Protein AF-A0A7X0MXM7-F1 (afdb_monomer_lite)

pLDDT: mean 95.48, std 6.61, range [49.56, 98.75]

Foldseek 3Di:
DDEQEACNQAQHADQADDDDLCYAEQYHLSNHQYAHCAYDDHLNHQYYEACPNANYAHQEYEDRQNYQEQHHLVHENYNHPYYHDHPNHPYYHHNSHYDDD

InterPro domains:
  IPR026906 BspA-type LRR region [PF13306] (4-96)
  IPR032675 Leucine-rich repeat domain superfamily [G3DSA:3.80.10.10] (2-101)

Structure (mmCIF, N/CA/C/O backbone):
data_AF-A0A7X0MXM7-F1
#
_entry.id   AF-A0A7X0MXM7-F1
#
loop_
_atom_site.group_PDB
_atom_site.id
_atom_site.type_symbol
_atom_site.label_atom_id
_atom_site.label_alt_id
_atom_site.label_comp_id
_atom_site.label_asym_id
_atom_site.label_entity_id
_atom_site.label_seq_id
_atom_site.pdbx_PDB_ins_code
_atom_site.Cartn_x
_atom_site.Cartn_y
_atom_site.Cartn_z
_atom_site.occupancy
_atom_site.B_iso_or_equiv
_atom_site.auth_seq_id
_atom_site.auth_comp_id
_atom_site.auth_asym_id
_atom_site.auth_atom_id
_atom_site.pdbx_PDB_model_num
ATOM 1 N N . MET A 1 1 ? -18.381 -8.009 0.334 1.00 77.94 1 MET A N 1
ATOM 2 C CA . MET A 1 1 ? -17.039 -7.559 0.748 1.00 77.94 1 MET A CA 1
ATOM 3 C C . MET A 1 1 ? -16.070 -7.954 -0.354 1.00 77.94 1 MET A C 1
ATOM 5 O O . MET A 1 1 ? -16.034 -9.136 -0.677 1.00 77.94 1 MET A O 1
ATOM 9 N N . LEU A 1 2 ? -15.399 -6.995 -0.998 1.00 96.38 2 LEU A N 1
ATOM 10 C CA . LEU A 1 2 ? -14.457 -7.289 -2.083 1.00 96.38 2 LEU A CA 1
ATOM 11 C C . LEU A 1 2 ? -13.036 -7.413 -1.526 1.00 96.38 2 LEU A C 1
ATOM 13 O O . LEU A 1 2 ? -12.630 -6.619 -0.680 1.00 96.38 2 LEU A O 1
ATOM 17 N N . VAL A 1 3 ? -12.289 -8.384 -2.042 1.00 98.12 3 VAL A N 1
ATOM 18 C CA . VAL A 1 3 ? -10.904 -8.665 -1.662 1.00 98.12 3 VAL A CA 1
ATOM 19 C C . VAL A 1 3 ? -10.041 -8.649 -2.916 1.00 98.12 3 VAL A C 1
ATOM 21 O O . VAL A 1 3 ? -10.396 -9.278 -3.913 1.00 98.12 3 VAL A O 1
ATOM 24 N N . ILE A 1 4 ? -8.901 -7.964 -2.852 1.00 98.56 4 ILE A N 1
ATOM 25 C CA . ILE A 1 4 ? -7.808 -8.170 -3.804 1.00 98.56 4 ILE A CA 1
ATOM 26 C C . ILE A 1 4 ? -6.897 -9.230 -3.197 1.00 98.56 4 ILE A C 1
ATOM 28 O O . ILE A 1 4 ? -6.351 -9.035 -2.110 1.00 98.56 4 ILE A O 1
ATOM 32 N N . ALA A 1 5 ? -6.808 -10.375 -3.871 1.00 98.50 5 ALA A N 1
ATOM 33 C CA . ALA A 1 5 ? -6.086 -11.542 -3.385 1.00 98.50 5 ALA A CA 1
ATOM 34 C C . ALA A 1 5 ? -4.563 -11.322 -3.351 1.00 98.50 5 ALA A C 1
ATOM 36 O O . ALA A 1 5 ? -4.038 -10.329 -3.860 1.00 98.50 5 ALA A O 1
ATOM 37 N N . GLU A 1 6 ? -3.865 -12.267 -2.723 1.00 98.62 6 GLU A N 1
ATOM 38 C CA . GLU A 1 6 ? -2.404 -12.334 -2.730 1.00 98.62 6 GLU A CA 1
ATOM 39 C C . GLU A 1 6 ? -1.856 -12.279 -4.161 1.00 98.62 6 GLU A C 1
ATOM 41 O O . GLU A 1 6 ? -2.373 -12.945 -5.056 1.00 98.62 6 GLU A O 1
ATOM 46 N N . GLU A 1 7 ? -0.844 -11.431 -4.358 1.00 98.50 7 GLU A N 1
ATOM 47 C CA . GLU A 1 7 ? -0.114 -11.244 -5.620 1.00 98.50 7 GLU A CA 1
ATOM 48 C C . GLU A 1 7 ? -0.981 -10.912 -6.857 1.00 98.50 7 GLU A C 1
ATOM 50 O O . GLU A 1 7 ? -0.483 -10.947 -7.979 1.00 98.50 7 GLU A O 1
ATOM 55 N N . ALA A 1 8 ? -2.248 -10.513 -6.676 1.00 98.56 8 ALA A N 1
ATOM 56 C CA . ALA A 1 8 ? -3.220 -10.351 -7.766 1.00 98.56 8 ALA A CA 1
ATOM 57 C C . ALA A 1 8 ? -2.774 -9.411 -8.902 1.00 98.56 8 ALA A C 1
ATOM 59 O O . ALA A 1 8 ? -3.155 -9.620 -10.052 1.00 98.56 8 ALA A O 1
ATOM 60 N N . PHE A 1 9 ? -1.973 -8.390 -8.588 1.00 98.62 9 PHE A N 1
ATOM 61 C CA . PHE A 1 9 ? -1.396 -7.453 -9.554 1.00 98.62 9 PHE A CA 1
ATOM 62 C C . PHE A 1 9 ? 0.135 -7.393 -9.468 1.00 98.62 9 PHE A C 1
ATOM 64 O O . PHE A 1 9 ? 0.733 -6.402 -9.887 1.00 98.62 9 PHE A O 1
ATOM 71 N N . ARG A 1 10 ? 0.798 -8.423 -8.930 1.00 98.69 10 ARG A N 1
ATOM 72 C CA . ARG A 1 10 ? 2.266 -8.466 -8.820 1.00 98.69 10 ARG A CA 1
ATOM 73 C C . ARG A 1 10 ? 2.939 -8.442 -10.198 1.00 98.69 10 ARG A C 1
ATOM 75 O O . ARG A 1 10 ? 2.419 -9.039 -11.134 1.00 98.69 10 ARG A O 1
ATOM 82 N N . ASP A 1 11 ? 4.093 -7.780 -10.303 1.00 98.56 11 ASP A N 1
ATOM 83 C CA . ASP A 1 11 ? 4.956 -7.741 -11.499 1.00 98.56 11 ASP A CA 1
ATOM 84 C C . ASP A 1 11 ? 4.209 -7.312 -12.772 1.00 98.56 11 ASP A C 1
ATOM 86 O O . ASP A 1 11 ? 4.314 -7.921 -13.839 1.00 98.56 11 ASP A O 1
ATOM 90 N N . ASN A 1 12 ? 3.426 -6.246 -12.647 1.00 98.12 12 ASN A N 1
ATOM 91 C CA . ASN A 1 12 ? 2.727 -5.627 -13.763 1.00 98.12 12 ASN A CA 1
ATOM 92 C C . ASN A 1 12 ? 3.354 -4.2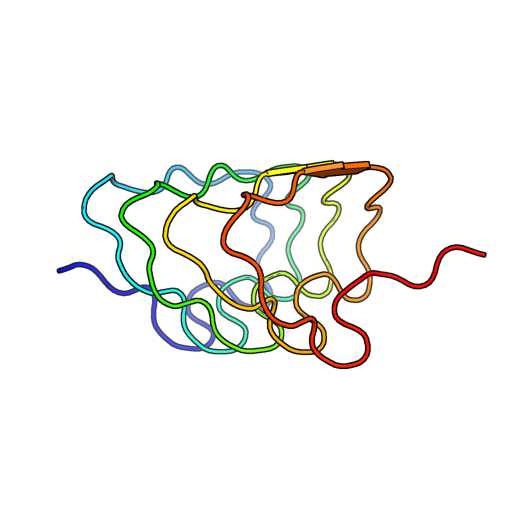61 -14.086 1.00 98.12 12 ASN A C 1
ATOM 94 O O . ASN A 1 12 ? 4.375 -3.855 -13.541 1.00 98.12 12 ASN A O 1
ATOM 98 N N . SER A 1 13 ? 2.761 -3.536 -15.029 1.00 98.06 13 SER A N 1
ATOM 99 C CA . SER A 1 13 ? 3.172 -2.168 -15.375 1.00 98.06 13 SER A CA 1
ATOM 100 C C . SER A 1 13 ? 2.071 -1.159 -15.060 1.00 98.06 13 SER A C 1
ATOM 102 O O . SER A 1 13 ? 1.903 -0.178 -15.787 1.00 98.06 13 SER A O 1
ATOM 104 N N . LEU A 1 14 ? 1.287 -1.404 -14.001 1.00 98.56 14 LEU A N 1
ATOM 105 C CA . LEU A 1 14 ? 0.210 -0.498 -13.613 1.00 98.56 14 LEU A CA 1
ATOM 106 C C . LEU A 1 14 ? 0.800 0.854 -13.213 1.00 98.56 14 LEU A C 1
ATOM 108 O O . LEU A 1 14 ? 1.598 0.944 -12.283 1.00 98.56 14 LEU A O 1
ATOM 112 N N . SER A 1 15 ? 0.387 1.904 -13.915 1.00 98.06 15 SER A N 1
ATOM 113 C CA . SER A 1 15 ? 0.669 3.298 -13.557 1.00 98.06 15 SER A CA 1
ATOM 114 C C . SER A 1 15 ? -0.465 3.930 -12.747 1.00 98.06 15 SER A C 1
ATOM 116 O O . SER A 1 15 ? -0.249 4.917 -12.050 1.00 98.06 15 SER A O 1
ATOM 118 N N . SER A 1 16 ? -1.668 3.356 -12.825 1.00 97.75 16 SER A N 1
ATOM 119 C CA . SER A 1 16 ? -2.851 3.761 -12.068 1.00 97.75 16 SER A CA 1
ATOM 120 C C . SER A 1 16 ? -3.819 2.586 -11.913 1.00 97.75 16 SER A C 1
ATOM 122 O O . SER A 1 16 ? -3.808 1.646 -12.710 1.00 97.75 16 SER A O 1
ATOM 124 N N . ILE A 1 17 ? -4.662 2.648 -10.885 1.00 97.62 17 ILE A N 1
ATOM 125 C CA . ILE A 1 17 ? -5.786 1.736 -10.677 1.00 97.62 17 ILE A CA 1
ATOM 126 C C . ILE A 1 17 ? -6.889 2.480 -9.920 1.00 97.62 17 ILE A C 1
ATOM 128 O O . ILE A 1 17 ? -6.605 3.256 -9.012 1.00 97.62 17 ILE A O 1
ATOM 132 N N . SER A 1 18 ? -8.146 2.243 -10.291 1.00 97.50 18 SER A N 1
ATOM 133 C CA . SER A 1 18 ? -9.303 2.711 -9.525 1.00 97.50 18 SER A CA 1
ATOM 134 C C . SER A 1 18 ? -9.848 1.556 -8.690 1.00 97.50 18 SER A C 1
ATOM 136 O O . SER A 1 18 ? -10.128 0.480 -9.222 1.00 97.50 18 SER A O 1
ATOM 138 N N . LEU A 1 19 ? -9.967 1.769 -7.379 1.00 97.75 19 LEU A N 1
ATOM 139 C CA . LEU A 1 19 ? -10.452 0.769 -6.433 1.00 97.75 19 LEU A CA 1
ATOM 140 C C . LEU A 1 19 ? -11.910 1.063 -6.054 1.00 97.75 19 LEU A C 1
ATOM 142 O O . LEU A 1 19 ? -12.254 2.215 -5.796 1.00 97.75 19 LEU A O 1
ATOM 146 N N . PRO A 1 20 ? -12.790 0.050 -5.991 1.00 96.81 20 PRO A N 1
ATOM 147 C CA . PRO A 1 20 ? -14.181 0.270 -5.621 1.00 96.81 20 PRO A CA 1
ATOM 148 C C . PRO A 1 20 ? -14.330 0.489 -4.109 1.00 96.81 20 PRO A C 1
ATOM 150 O O . PRO A 1 20 ? -13.673 -0.171 -3.306 1.00 96.81 20 PRO A O 1
ATOM 153 N N . ASN A 1 21 ? -15.307 1.310 -3.712 1.00 95.75 21 ASN A N 1
ATOM 154 C CA . ASN A 1 21 ? -15.625 1.614 -2.305 1.00 95.75 21 ASN A CA 1
ATOM 155 C C . ASN A 1 21 ? -16.089 0.400 -1.472 1.00 95.75 21 ASN A C 1
ATOM 157 O O . ASN A 1 21 ? -16.306 0.516 -0.273 1.00 95.75 21 ASN A O 1
ATOM 161 N N . SER A 1 22 ? -16.300 -0.764 -2.095 1.00 96.62 22 SER A N 1
ATOM 162 C CA . SER A 1 22 ? -16.622 -2.021 -1.406 1.00 96.62 22 SER A CA 1
ATOM 163 C C . SER A 1 22 ? -15.388 -2.869 -1.068 1.00 96.62 22 SER A C 1
ATOM 165 O O . SER A 1 22 ? -15.541 -3.988 -0.561 1.00 96.62 22 SER A O 1
ATOM 167 N N . LEU A 1 23 ? -14.186 -2.400 -1.426 1.00 98.00 23 LEU A N 1
ATOM 168 C CA . LEU A 1 23 ? -12.919 -3.070 -1.152 1.00 98.00 23 LEU A CA 1
ATOM 169 C C . LEU A 1 23 ? -12.607 -3.015 0.342 1.00 98.00 23 LEU A C 1
ATOM 171 O O . LEU A 1 23 ? -12.553 -1.939 0.928 1.00 98.00 23 LEU A O 1
ATOM 175 N N . SER A 1 24 ? -12.376 -4.173 0.950 1.00 97.50 24 SER A N 1
ATOM 176 C CA . SER A 1 24 ? -12.053 -4.274 2.378 1.00 97.50 24 SER A CA 1
ATOM 177 C C . SER A 1 24 ? -10.618 -4.702 2.654 1.00 97.50 24 SER A C 1
ATOM 179 O O . SER A 1 24 ? -10.103 -4.469 3.747 1.00 97.50 24 SER A O 1
ATOM 181 N N . THR A 1 25 ? -9.997 -5.402 1.702 1.00 98.00 25 THR A N 1
ATOM 182 C CA . THR A 1 25 ? -8.785 -6.178 1.966 1.00 98.00 25 THR A CA 1
ATOM 183 C C . THR A 1 25 ? -7.830 -6.154 0.784 1.00 98.00 25 THR A C 1
ATOM 185 O O . THR A 1 25 ? -8.227 -6.445 -0.348 1.00 98.00 25 THR A O 1
ATOM 188 N N . LEU A 1 26 ? -6.563 -5.869 1.086 1.00 98.50 26 LEU A N 1
ATOM 189 C CA . LEU A 1 26 ? -5.426 -5.994 0.179 1.00 98.50 26 LEU A CA 1
ATOM 190 C C . LEU A 1 26 ? -4.522 -7.141 0.641 1.00 98.50 26 LEU A C 1
ATOM 192 O O . LEU A 1 26 ? -3.936 -7.074 1.725 1.00 98.50 26 LEU A O 1
ATOM 196 N N . GLY A 1 27 ? -4.444 -8.195 -0.171 1.00 98.62 27 GLY A N 1
ATOM 197 C CA . GLY A 1 27 ? -3.673 -9.406 0.101 1.00 98.62 27 GLY A CA 1
ATOM 198 C C . GLY A 1 27 ? -2.159 -9.209 0.031 1.00 98.62 27 GLY A C 1
ATOM 199 O O . GLY A 1 27 ? -1.663 -8.188 -0.442 1.00 98.62 27 GLY A O 1
ATOM 200 N N . LEU A 1 28 ? -1.416 -10.205 0.525 1.00 98.75 28 LEU A N 1
ATOM 201 C CA . LEU A 1 28 ? 0.049 -10.196 0.559 1.00 98.75 28 LEU A CA 1
ATOM 202 C C . LEU A 1 28 ? 0.602 -9.838 -0.825 1.00 98.75 28 LEU A C 1
ATOM 204 O O . LEU A 1 28 ? 0.202 -10.428 -1.826 1.00 98.75 28 LEU A O 1
ATOM 208 N N . ARG A 1 29 ? 1.493 -8.840 -0.882 1.00 98.69 29 ARG A N 1
ATOM 209 C CA . ARG A 1 29 ? 2.177 -8.425 -2.120 1.00 98.69 29 ARG A CA 1
ATOM 210 C C . ARG A 1 29 ? 1.262 -8.063 -3.305 1.00 98.69 29 ARG A C 1
ATOM 212 O O . ARG A 1 29 ? 1.712 -8.104 -4.449 1.00 98.69 29 ARG A O 1
ATOM 219 N N . ALA A 1 30 ? 0.003 -7.696 -3.055 1.00 98.75 30 ALA A N 1
ATOM 220 C CA . ALA A 1 30 ? -1.001 -7.519 -4.107 1.00 98.75 30 ALA A CA 1
ATOM 221 C C . ALA A 1 30 ? -0.579 -6.574 -5.249 1.00 98.75 30 ALA A C 1
ATOM 223 O O . ALA A 1 30 ? -0.951 -6.837 -6.386 1.00 98.75 30 ALA A O 1
ATOM 224 N N . PHE A 1 31 ? 0.207 -5.526 -4.975 1.00 98.75 31 PHE A N 1
ATOM 225 C CA . PHE A 1 31 ? 0.665 -4.538 -5.962 1.00 98.75 31 PHE A CA 1
ATOM 226 C C . PHE A 1 31 ? 2.193 -4.443 -6.067 1.00 98.75 31 PHE A C 1
ATOM 228 O O . PHE A 1 31 ? 2.728 -3.400 -6.448 1.00 98.75 31 PHE A O 1
ATOM 235 N N . VAL A 1 32 ? 2.921 -5.506 -5.724 1.00 98.69 32 VAL A N 1
ATOM 236 C CA . VAL A 1 32 ? 4.392 -5.491 -5.774 1.00 98.69 32 VAL A CA 1
ATOM 237 C C . VAL A 1 32 ? 4.908 -5.304 -7.195 1.00 98.69 32 VAL A C 1
ATOM 239 O O . VAL A 1 32 ? 4.340 -5.874 -8.124 1.00 98.69 32 VAL A O 1
ATOM 242 N N . SER A 1 33 ? 6.004 -4.553 -7.341 1.00 98.56 33 SER A N 1
ATOM 243 C CA . SER A 1 33 ? 6.714 -4.357 -8.613 1.00 98.56 33 SER A CA 1
ATOM 244 C C . SER A 1 33 ? 5.794 -3.817 -9.711 1.00 98.56 33 SER A C 1
ATOM 246 O O . SER A 1 33 ? 5.513 -4.495 -10.696 1.00 98.56 33 SER A O 1
ATOM 248 N N . ASN A 1 34 ? 5.294 -2.601 -9.511 1.00 98.75 34 ASN A N 1
ATOM 249 C CA . ASN A 1 34 ? 4.487 -1.865 -10.485 1.00 98.75 34 ASN A CA 1
ATOM 250 C C . ASN A 1 34 ? 5.058 -0.450 -10.665 1.00 98.75 34 ASN A C 1
ATOM 252 O O . ASN A 1 34 ? 6.107 -0.108 -10.122 1.00 98.75 34 ASN A O 1
ATOM 256 N N . ASN A 1 35 ? 4.356 0.396 -11.420 1.00 98.50 35 ASN A N 1
ATOM 257 C CA . ASN A 1 35 ? 4.780 1.761 -11.719 1.00 98.50 35 ASN A CA 1
ATOM 258 C C . ASN A 1 35 ? 3.881 2.807 -11.035 1.00 98.50 35 ASN A C 1
ATOM 260 O O . ASN A 1 35 ? 3.825 3.949 -11.498 1.00 98.50 35 ASN A O 1
ATOM 264 N N . LEU A 1 36 ? 3.164 2.442 -9.962 1.00 98.56 36 LEU A N 1
ATOM 265 C CA . LEU A 1 36 ? 2.202 3.330 -9.304 1.00 98.56 36 LEU A CA 1
ATOM 266 C C . LEU A 1 36 ? 2.929 4.528 -8.683 1.00 98.56 36 LEU A C 1
ATOM 268 O O . LEU A 1 36 ? 3.802 4.351 -7.836 1.00 98.56 36 LEU A O 1
ATOM 272 N N . GLY A 1 37 ? 2.564 5.742 -9.100 1.00 97.50 37 GLY A N 1
ATOM 273 C CA . GLY A 1 37 ? 3.048 6.993 -8.495 1.00 97.50 37 GLY A CA 1
ATOM 274 C C . GLY A 1 37 ? 2.176 7.485 -7.335 1.00 97.50 37 GLY A C 1
ATOM 275 O O . GLY A 1 37 ? 2.642 8.190 -6.441 1.00 97.50 37 GLY A O 1
ATOM 276 N N . SER A 1 38 ? 0.911 7.080 -7.340 1.00 96.75 38 SER A N 1
ATOM 277 C CA . SER A 1 38 ? -0.072 7.296 -6.286 1.00 96.75 38 SER A CA 1
ATOM 278 C C . SER A 1 38 ? -1.122 6.188 -6.353 1.00 96.75 38 SER A C 1
ATOM 280 O O . SER A 1 38 ? -1.268 5.510 -7.375 1.00 96.75 38 SER A O 1
ATOM 282 N N . ILE A 1 39 ? -1.843 5.988 -5.254 1.00 97.06 39 ILE A N 1
ATOM 283 C CA . ILE A 1 39 ? -3.014 5.117 -5.213 1.00 97.06 39 ILE A CA 1
ATOM 284 C C . ILE A 1 39 ? -3.944 5.584 -4.093 1.00 97.06 39 ILE A C 1
ATOM 286 O O . ILE A 1 39 ? -3.506 5.774 -2.958 1.00 97.06 39 ILE A O 1
ATOM 290 N N . ASP A 1 40 ? -5.223 5.743 -4.417 1.00 96.44 40 ASP A N 1
ATOM 291 C CA . ASP A 1 40 ? -6.251 6.101 -3.445 1.00 96.44 40 ASP A CA 1
ATOM 292 C C . ASP A 1 40 ? -6.866 4.819 -2.879 1.00 96.44 40 ASP A C 1
ATOM 294 O O . ASP A 1 40 ? -7.484 4.032 -3.602 1.00 96.44 40 ASP A O 1
ATOM 298 N N . ILE A 1 41 ? -6.672 4.587 -1.580 1.00 96.81 41 ILE A N 1
ATOM 299 C CA . ILE A 1 41 ? -7.241 3.432 -0.882 1.00 96.81 41 ILE A CA 1
ATOM 300 C C . ILE A 1 41 ? -8.529 3.867 -0.175 1.00 96.81 41 ILE A C 1
ATOM 302 O O . ILE A 1 41 ? -8.472 4.781 0.647 1.00 96.81 41 ILE A O 1
ATOM 306 N N . PRO A 1 42 ? -9.685 3.236 -0.456 1.00 95.62 42 PRO A N 1
ATOM 307 C CA . PRO A 1 42 ? -10.942 3.640 0.160 1.00 95.62 42 PRO A CA 1
ATOM 308 C C . PRO A 1 42 ? -10.945 3.349 1.667 1.00 95.62 42 PRO A C 1
ATOM 310 O O . PRO A 1 42 ? -10.388 2.346 2.117 1.00 95.62 42 PRO A O 1
ATOM 313 N N . ASP A 1 43 ? -11.644 4.185 2.441 1.00 95.06 43 ASP A N 1
ATOM 314 C CA . ASP A 1 43 ? -11.771 4.054 3.906 1.00 95.06 43 ASP A CA 1
ATOM 315 C C . ASP A 1 43 ? -12.415 2.731 4.359 1.00 95.06 43 ASP A C 1
ATOM 317 O O . ASP A 1 43 ? -12.276 2.324 5.511 1.00 95.06 43 ASP A O 1
ATOM 321 N N . SER A 1 44 ? -13.094 2.026 3.448 1.00 96.12 44 SER A N 1
ATOM 322 C CA . SER A 1 44 ? -13.622 0.678 3.672 1.00 96.12 44 SER A CA 1
ATOM 323 C C . SER A 1 44 ? -12.531 -0.383 3.862 1.00 96.12 44 SER A C 1
ATOM 325 O O . SER A 1 44 ? -12.837 -1.483 4.331 1.00 96.12 44 SER A O 1
ATOM 327 N N . VAL A 1 45 ? -11.276 -0.091 3.494 1.00 96.88 45 VAL A N 1
ATOM 328 C CA . VAL A 1 45 ? -10.146 -1.007 3.671 1.00 96.88 45 VAL A CA 1
ATOM 329 C C . VAL A 1 45 ? -9.716 -1.027 5.130 1.00 96.88 45 VAL A C 1
ATOM 331 O O . VAL A 1 45 ? -9.100 -0.096 5.641 1.00 96.88 45 VAL A O 1
ATOM 334 N N . THR A 1 46 ? -9.991 -2.150 5.782 1.00 95.12 46 THR A N 1
ATOM 335 C CA . THR A 1 46 ? -9.620 -2.405 7.178 1.00 95.12 46 THR A CA 1
ATOM 336 C C . THR A 1 46 ? -8.430 -3.351 7.300 1.00 95.12 46 THR A C 1
ATOM 338 O O . THR A 1 46 ? -7.862 -3.496 8.379 1.00 95.12 46 THR A O 1
ATOM 341 N N . THR A 1 47 ? -8.038 -4.020 6.208 1.00 96.44 47 THR A N 1
ATOM 342 C CA . THR A 1 47 ? -6.922 -4.974 6.196 1.00 96.44 47 THR A CA 1
ATOM 343 C C . THR A 1 47 ? -5.989 -4.721 5.017 1.00 96.44 47 THR A C 1
ATOM 345 O O . THR A 1 47 ? -6.388 -4.823 3.857 1.00 96.44 47 THR A O 1
ATOM 348 N N . ILE A 1 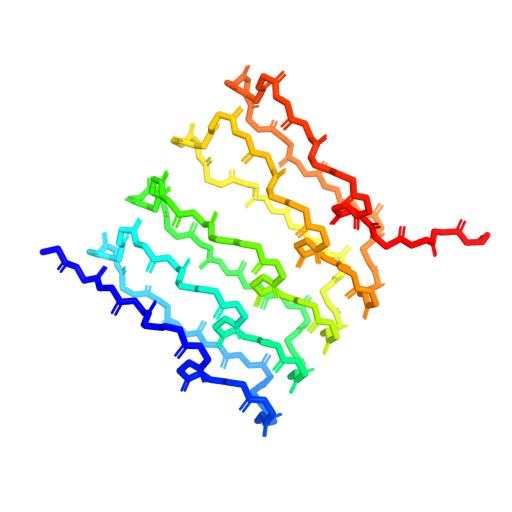48 ? -4.717 -4.467 5.319 1.00 97.75 48 ILE A N 1
ATOM 349 C CA . ILE A 1 48 ? -3.622 -4.408 4.348 1.00 97.75 48 ILE A CA 1
ATOM 350 C C . ILE A 1 48 ? -2.547 -5.389 4.811 1.00 97.75 48 ILE A C 1
ATOM 352 O O . ILE A 1 48 ? -2.132 -5.354 5.969 1.00 97.75 48 ILE A O 1
ATOM 356 N N . ALA A 1 49 ? -2.121 -6.286 3.928 1.00 98.38 49 ALA A N 1
ATOM 357 C CA . ALA A 1 49 ? -1.088 -7.268 4.228 1.00 98.38 49 ALA A CA 1
ATOM 358 C C . ALA A 1 49 ? 0.340 -6.702 4.081 1.00 98.38 49 ALA A C 1
ATOM 360 O O . ALA A 1 49 ? 0.573 -5.547 3.726 1.00 98.38 49 ALA A O 1
ATOM 361 N N . VAL A 1 50 ? 1.328 -7.548 4.367 1.00 98.50 50 VAL A N 1
ATOM 362 C CA . VAL A 1 50 ? 2.756 -7.235 4.232 1.00 98.50 50 VAL A CA 1
ATOM 363 C C . VAL A 1 50 ? 3.119 -6.943 2.767 1.00 98.50 50 VAL A C 1
ATOM 365 O O . VAL A 1 50 ? 2.540 -7.519 1.845 1.00 98.50 50 VAL A O 1
ATOM 368 N N . GLN A 1 51 ? 4.086 -6.045 2.546 1.00 98.19 51 GLN A N 1
ATOM 369 C CA . GLN A 1 51 ? 4.673 -5.758 1.225 1.00 98.19 51 GLN A CA 1
ATOM 370 C C . GLN A 1 51 ? 3.698 -5.313 0.117 1.00 98.19 51 GLN A C 1
ATOM 372 O O . GLN A 1 51 ? 4.052 -5.376 -1.053 1.00 98.19 51 GLN A O 1
ATOM 377 N N . VAL A 1 52 ? 2.479 -4.860 0.430 1.00 98.50 52 VAL A N 1
ATOM 378 C CA . VAL A 1 52 ? 1.438 -4.622 -0.592 1.00 98.50 52 VAL A CA 1
ATOM 379 C C . VAL A 1 52 ? 1.886 -3.695 -1.726 1.00 98.50 52 VAL A C 1
ATOM 381 O O . VAL A 1 52 ? 1.586 -4.007 -2.873 1.00 98.50 52 VAL A O 1
ATOM 384 N N . PHE A 1 53 ? 2.633 -2.625 -1.437 1.00 98.50 53 PHE A N 1
ATOM 385 C CA . PHE A 1 53 ? 3.085 -1.645 -2.433 1.00 98.50 53 PHE A CA 1
ATOM 386 C C . PHE A 1 53 ? 4.600 -1.663 -2.675 1.00 98.50 53 PHE A C 1
ATOM 388 O O . PHE A 1 53 ? 5.137 -0.709 -3.241 1.00 98.50 53 PHE A O 1
ATOM 395 N N . THR A 1 54 ? 5.326 -2.709 -2.264 1.00 98.19 54 THR A N 1
ATOM 396 C CA . THR A 1 54 ? 6.790 -2.754 -2.426 1.00 98.19 54 THR A CA 1
ATOM 397 C C . THR A 1 54 ? 7.201 -2.635 -3.900 1.00 98.19 54 THR A C 1
ATOM 399 O O . THR A 1 54 ? 6.636 -3.314 -4.752 1.00 98.19 54 THR A O 1
ATOM 402 N N . GLY A 1 55 ? 8.213 -1.819 -4.204 1.00 97.69 55 GLY A N 1
ATOM 403 C CA . GLY A 1 55 ? 8.746 -1.670 -5.563 1.00 97.69 55 GLY A CA 1
ATOM 404 C C . GLY A 1 55 ? 7.815 -0.901 -6.499 1.00 97.69 55 GLY A C 1
ATOM 405 O O . GLY A 1 55 ? 7.562 -1.355 -7.608 1.00 97.69 55 GLY A O 1
ATOM 406 N N . ASN A 1 56 ? 7.278 0.224 -6.032 1.00 98.44 56 ASN A N 1
ATOM 407 C CA . ASN A 1 56 ? 6.510 1.175 -6.838 1.00 98.44 56 ASN A CA 1
ATOM 408 C C . ASN A 1 56 ? 7.203 2.548 -6.843 1.00 98.44 56 ASN A C 1
ATOM 410 O O . ASN A 1 56 ? 8.298 2.706 -6.309 1.00 98.44 56 ASN A O 1
ATOM 414 N N . ASN A 1 57 ? 6.557 3.559 -7.424 1.00 97.88 57 ASN A N 1
ATOM 415 C CA . ASN A 1 57 ? 7.046 4.938 -7.477 1.00 97.88 57 ASN A CA 1
ATOM 416 C C . ASN A 1 57 ? 6.236 5.873 -6.560 1.00 97.88 57 ASN A C 1
ATOM 418 O O . ASN A 1 57 ? 6.182 7.078 -6.810 1.00 97.88 57 ASN A O 1
ATOM 422 N N . ILE A 1 58 ? 5.580 5.336 -5.521 1.00 97.88 58 ILE A N 1
ATOM 423 C CA . ILE A 1 58 ? 4.672 6.110 -4.669 1.00 97.88 58 ILE A CA 1
ATOM 424 C C . ILE A 1 58 ? 5.473 7.171 -3.920 1.00 97.88 58 ILE A C 1
ATOM 426 O O . ILE A 1 58 ? 6.389 6.842 -3.164 1.00 97.88 58 ILE A O 1
ATOM 430 N N . SER A 1 59 ? 5.122 8.438 -4.135 1.00 96.56 59 SER A N 1
ATOM 431 C CA . SER A 1 59 ? 5.813 9.590 -3.541 1.00 96.56 59 SER A CA 1
ATOM 432 C C . SER A 1 59 ? 5.083 10.184 -2.340 1.00 96.56 59 SER A C 1
ATOM 434 O O . SER A 1 59 ? 5.711 10.742 -1.444 1.00 96.56 59 SER A O 1
ATOM 436 N N . SER A 1 60 ? 3.765 10.020 -2.284 1.00 95.88 60 SER A N 1
ATOM 437 C CA . SER A 1 60 ? 2.934 10.417 -1.153 1.00 95.88 60 SER A CA 1
ATOM 438 C C . SER A 1 60 ? 1.825 9.401 -0.941 1.00 95.88 60 SER A C 1
ATOM 440 O O . SER A 1 60 ? 1.381 8.750 -1.890 1.00 95.88 60 SER A O 1
ATOM 442 N N . PHE A 1 61 ? 1.401 9.236 0.308 1.00 96.50 61 PHE A N 1
ATOM 443 C CA . PHE A 1 61 ? 0.333 8.305 0.641 1.00 96.50 61 PHE A CA 1
ATOM 444 C C . PHE A 1 61 ? -0.458 8.776 1.864 1.00 96.50 61 PHE A C 1
ATOM 446 O O . PHE A 1 61 ? 0.112 9.261 2.847 1.00 96.50 61 PHE A O 1
ATOM 453 N N . THR A 1 62 ? -1.775 8.584 1.817 1.00 95.12 62 THR A N 1
ATOM 454 C CA . THR A 1 62 ? -2.688 8.814 2.941 1.00 95.12 62 THR A CA 1
ATOM 455 C C . THR A 1 62 ? -3.256 7.476 3.384 1.00 95.12 62 THR A C 1
ATOM 457 O O . THR A 1 62 ? -3.862 6.760 2.590 1.00 95.12 62 THR A O 1
ATOM 460 N N . LEU A 1 63 ? -3.038 7.110 4.650 1.00 94.38 63 LEU A N 1
ATOM 461 C CA . LEU A 1 63 ? -3.585 5.863 5.176 1.00 94.38 63 LEU A CA 1
ATOM 462 C C . LEU A 1 63 ? -5.107 5.966 5.382 1.00 94.38 63 LEU A C 1
ATOM 464 O O . LEU A 1 63 ? -5.559 6.967 5.942 1.00 94.38 63 LEU A O 1
ATOM 468 N N . PRO A 1 64 ? -5.877 4.921 5.016 1.00 93.75 64 PRO A N 1
ATOM 469 C CA . PRO A 1 64 ? -7.290 4.811 5.365 1.00 93.75 64 PRO A CA 1
ATOM 470 C C . PRO A 1 64 ? -7.519 4.949 6.867 1.00 93.75 64 PRO A C 1
ATOM 472 O O . PRO A 1 64 ? -6.780 4.376 7.676 1.00 93.75 64 PRO A O 1
ATOM 475 N N . SER A 1 65 ? -8.580 5.659 7.241 1.00 92.12 65 SER A N 1
ATOM 476 C CA . SER A 1 65 ? -8.902 5.971 8.641 1.00 92.12 65 SER A CA 1
ATOM 477 C C . SER A 1 65 ? -9.155 4.737 9.521 1.00 92.12 65 SER A C 1
ATOM 479 O O . SER A 1 65 ? -8.943 4.795 10.732 1.00 92.12 65 SER A O 1
ATOM 481 N N . GLY A 1 66 ? -9.566 3.615 8.920 1.00 90.38 66 GLY A N 1
ATOM 482 C CA . GLY A 1 66 ? -9.853 2.353 9.606 1.00 90.38 66 GLY A CA 1
ATOM 483 C C . GLY A 1 66 ? -8.632 1.501 9.972 1.00 90.38 66 GLY A C 1
ATOM 484 O O . GLY A 1 66 ? -8.800 0.451 10.592 1.00 90.38 66 GLY A O 1
ATOM 485 N N . LEU A 1 67 ? -7.413 1.902 9.593 1.00 94.56 67 LEU A N 1
ATOM 486 C CA . LEU A 1 67 ? -6.203 1.139 9.904 1.00 94.56 67 LEU A CA 1
ATOM 487 C C . LEU A 1 67 ? -5.627 1.519 11.267 1.00 94.56 67 LEU A C 1
ATOM 489 O O . LEU A 1 67 ? -5.441 2.693 11.577 1.00 94.56 67 LEU A O 1
ATOM 493 N N . SER A 1 68 ? -5.249 0.504 12.043 1.00 95.25 68 SER A N 1
ATOM 494 C CA . SER A 1 68 ? -4.545 0.676 13.317 1.00 95.25 68 SER A CA 1
ATOM 495 C C . SER A 1 68 ? -3.056 0.326 13.251 1.00 95.25 68 SER A C 1
ATOM 497 O O . SER A 1 68 ? -2.336 0.524 14.227 1.00 95.25 68 SER A O 1
ATOM 499 N N . HIS A 1 69 ? -2.558 -0.191 12.124 1.00 95.75 69 HIS A N 1
ATOM 500 C CA . HIS A 1 69 ? -1.156 -0.593 11.975 1.00 95.75 69 HIS A CA 1
ATOM 501 C C . HIS A 1 69 ? -0.672 -0.417 10.531 1.00 95.75 69 HIS A C 1
ATOM 503 O O . HIS A 1 69 ? -1.446 -0.614 9.593 1.00 95.75 69 HIS A O 1
ATOM 509 N N . ILE A 1 70 ? 0.623 -0.142 10.351 1.00 97.06 70 ILE A N 1
ATOM 510 C CA . ILE A 1 70 ? 1.294 -0.179 9.040 1.00 97.06 70 ILE A CA 1
ATOM 511 C C . ILE A 1 70 ? 2.065 -1.502 8.906 1.00 97.06 70 ILE A C 1
ATOM 513 O O . ILE A 1 70 ? 2.958 -1.751 9.718 1.00 97.06 70 ILE A O 1
ATOM 517 N N . PRO A 1 71 ? 1.776 -2.358 7.911 1.00 97.56 71 PRO A N 1
ATOM 518 C CA . PRO A 1 71 ? 2.469 -3.634 7.738 1.00 97.56 71 PRO A CA 1
ATOM 519 C C . PRO A 1 71 ? 3.958 -3.494 7.404 1.00 97.56 71 PRO A C 1
ATOM 521 O O . PRO A 1 71 ? 4.414 -2.493 6.848 1.00 97.56 71 PRO A O 1
ATOM 524 N N . ALA A 1 72 ? 4.718 -4.555 7.686 1.00 98.12 72 ALA A N 1
ATOM 525 C CA . ALA A 1 72 ? 6.132 -4.633 7.336 1.00 98.12 72 ALA A CA 1
ATOM 526 C C . ALA A 1 72 ? 6.357 -4.439 5.828 1.00 98.12 72 ALA A C 1
ATOM 528 O O . ALA A 1 72 ? 5.596 -4.953 5.000 1.00 98.12 72 ALA A O 1
ATOM 529 N N . ALA A 1 73 ? 7.420 -3.711 5.482 1.00 97.38 73 ALA A N 1
ATOM 530 C CA . ALA A 1 73 ? 7.851 -3.458 4.106 1.00 97.38 73 ALA A CA 1
ATOM 531 C C . ALA A 1 73 ? 6.778 -2.911 3.136 1.00 97.38 73 ALA A C 1
ATOM 533 O O . ALA A 1 73 ? 6.994 -2.947 1.925 1.00 97.38 73 ALA A O 1
ATOM 534 N N . MET A 1 74 ? 5.650 -2.377 3.633 1.00 97.62 74 MET A N 1
ATOM 535 C CA . MET A 1 74 ? 4.513 -1.924 2.817 1.00 97.62 74 MET A CA 1
ATOM 536 C C . MET A 1 74 ? 4.937 -1.014 1.655 1.00 97.62 74 MET A C 1
ATOM 538 O O . MET A 1 74 ? 4.523 -1.263 0.527 1.00 97.62 74 MET A O 1
ATOM 542 N N . PHE A 1 75 ? 5.806 -0.035 1.919 1.00 97.50 75 PHE A N 1
ATOM 543 C CA . PHE A 1 75 ? 6.338 0.919 0.939 1.00 97.50 75 PHE A CA 1
ATOM 544 C C . PHE A 1 75 ? 7.826 0.699 0.629 1.00 97.50 75 PHE A C 1
ATOM 546 O O . PHE A 1 75 ? 8.513 1.620 0.187 1.00 97.50 75 PHE A O 1
ATOM 553 N N . GLY A 1 76 ? 8.365 -0.503 0.855 1.00 96.50 76 GLY A N 1
ATOM 554 C CA . GLY A 1 76 ? 9.760 -0.804 0.513 1.00 96.50 76 GLY A CA 1
ATOM 555 C C . GLY A 1 76 ? 10.068 -0.447 -0.948 1.00 96.50 76 GLY A C 1
ATOM 556 O O . GLY A 1 76 ? 9.232 -0.667 -1.822 1.00 96.50 76 GLY A O 1
ATOM 557 N N . SER A 1 77 ? 11.242 0.128 -1.217 1.00 95.94 77 SER A N 1
ATOM 558 C CA . SER A 1 77 ? 11.657 0.543 -2.570 1.00 95.94 77 SER A CA 1
ATOM 559 C C . SER A 1 77 ? 10.654 1.460 -3.296 1.00 95.94 77 SER A C 1
ATOM 561 O O . SER A 1 77 ? 10.449 1.304 -4.492 1.00 95.94 77 SER A O 1
ATOM 563 N N . ASN A 1 78 ? 10.014 2.381 -2.568 1.00 96.88 78 ASN A N 1
ATOM 564 C CA . ASN A 1 78 ? 9.243 3.497 -3.128 1.00 96.88 78 ASN A CA 1
ATOM 565 C C . ASN A 1 78 ? 9.997 4.828 -2.995 1.00 96.88 78 ASN A C 1
ATOM 567 O O . ASN A 1 78 ? 11.047 4.893 -2.357 1.00 96.88 78 ASN A O 1
ATOM 571 N N . ALA A 1 79 ? 9.427 5.897 -3.553 1.00 96.00 79 ALA A N 1
ATOM 572 C CA . ALA A 1 79 ? 9.960 7.259 -3.507 1.00 96.00 79 ALA A CA 1
ATOM 573 C C . ALA A 1 79 ? 9.243 8.148 -2.468 1.00 96.00 79 ALA A C 1
ATOM 575 O O . ALA A 1 79 ? 9.107 9.353 -2.674 1.00 96.00 79 ALA A O 1
ATOM 576 N N . LEU A 1 80 ? 8.739 7.552 -1.379 1.00 95.88 80 LEU A N 1
ATOM 577 C CA . LEU A 1 80 ? 7.861 8.215 -0.411 1.00 95.88 80 LEU A CA 1
ATOM 578 C C . LEU A 1 80 ? 8.579 9.392 0.272 1.00 95.88 80 LEU A C 1
ATOM 580 O O . LEU A 1 80 ? 9.529 9.187 1.026 1.00 95.88 80 LEU A O 1
ATOM 584 N N . THR A 1 81 ? 8.106 10.614 0.032 1.00 94.38 81 THR A N 1
ATOM 585 C CA . THR A 1 81 ? 8.589 11.850 0.673 1.00 94.38 81 THR A CA 1
ATOM 586 C C . THR A 1 81 ? 7.620 12.373 1.728 1.00 94.38 81 THR A C 1
ATOM 588 O O . THR A 1 81 ? 8.030 13.109 2.625 1.00 94.38 81 THR A O 1
ATOM 591 N N . SER A 1 82 ? 6.346 11.978 1.660 1.00 94.12 82 SER A N 1
ATOM 592 C CA . SER A 1 82 ? 5.331 12.334 2.648 1.00 94.12 82 SER A CA 1
ATOM 593 C C . SER A 1 82 ? 4.395 11.167 2.955 1.00 94.12 82 SER A C 1
ATOM 595 O O . SER A 1 82 ? 4.048 10.361 2.093 1.00 94.12 82 SER A O 1
ATOM 597 N N . LEU A 1 83 ? 3.979 11.080 4.217 1.00 94.38 83 LEU A N 1
ATOM 598 C CA . LEU A 1 83 ? 3.033 10.082 4.696 1.00 94.38 83 LEU A CA 1
ATOM 599 C C . LEU A 1 83 ? 2.086 10.730 5.701 1.00 94.38 83 LEU A C 1
ATOM 601 O O . LEU A 1 83 ? 2.533 11.267 6.716 1.00 94.38 83 LEU A O 1
ATOM 605 N N . THR A 1 84 ? 0.784 10.655 5.439 1.00 94.75 84 THR A N 1
ATOM 606 C CA . THR A 1 84 ? -0.240 11.119 6.382 1.00 94.75 84 THR A CA 1
ATOM 607 C C . THR A 1 84 ? -0.806 9.932 7.148 1.00 94.75 84 THR A C 1
ATOM 609 O O . THR A 1 84 ? -1.367 9.007 6.557 1.00 9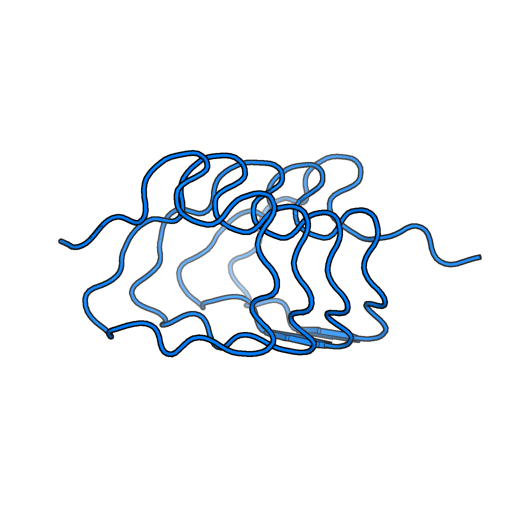4.75 84 THR A O 1
ATOM 612 N N . LEU A 1 85 ? -0.658 9.972 8.473 1.00 93.06 85 LEU A N 1
ATOM 613 C CA . LEU A 1 85 ? -1.152 8.946 9.387 1.00 93.06 85 LEU A CA 1
ATOM 614 C C . LEU A 1 85 ? -2.509 9.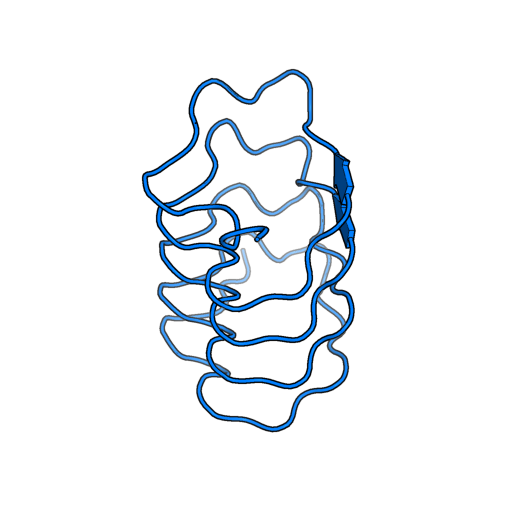359 9.979 1.00 93.06 85 LEU A C 1
ATOM 616 O O . LEU A 1 85 ? -2.631 10.493 10.447 1.00 93.06 85 LEU A O 1
ATOM 620 N N . PRO A 1 86 ? -3.513 8.466 10.020 1.00 90.56 86 PRO A N 1
ATOM 621 C CA . PRO A 1 86 ? -4.719 8.694 10.798 1.00 90.56 86 PRO A CA 1
ATOM 622 C C . PRO A 1 86 ? -4.421 8.561 12.296 1.00 90.56 86 PRO A C 1
ATOM 624 O O . PRO A 1 86 ? -3.472 7.892 12.708 1.00 90.56 86 PRO A O 1
ATOM 627 N N . ALA A 1 87 ? -5.275 9.162 13.127 1.00 90.25 87 ALA A N 1
ATOM 628 C CA . ALA A 1 87 ? -5.100 9.191 14.582 1.00 90.25 87 ALA A CA 1
ATOM 629 C C . ALA A 1 87 ? -5.071 7.795 15.243 1.00 90.25 87 ALA A C 1
ATOM 631 O O . ALA A 1 87 ? -4.571 7.658 16.354 1.00 90.25 87 ALA A O 1
ATOM 632 N N . GLY A 1 88 ? -5.609 6.768 14.574 1.00 91.69 88 GLY A N 1
ATOM 633 C CA . GLY A 1 88 ? -5.729 5.404 15.096 1.00 91.69 88 GLY A CA 1
ATOM 634 C C . GLY A 1 88 ? -4.497 4.508 14.929 1.00 91.69 88 GLY A C 1
ATOM 635 O O . GLY A 1 88 ? -4.542 3.362 15.373 1.00 91.69 88 GLY A O 1
ATOM 636 N N . ILE A 1 89 ? -3.409 4.977 14.302 1.00 95.31 89 ILE A N 1
ATOM 637 C CA . ILE A 1 89 ? -2.208 4.149 14.103 1.00 95.31 89 ILE A CA 1
ATOM 638 C C . ILE A 1 89 ? -1.509 3.885 15.438 1.00 95.31 89 ILE A C 1
ATOM 640 O O . ILE A 1 89 ? -0.958 4.785 16.065 1.00 95.31 89 ILE A O 1
ATOM 644 N N . ALA A 1 90 ? -1.489 2.616 15.835 1.00 96.19 90 ALA A N 1
ATOM 645 C CA . ALA A 1 90 ? -0.865 2.125 17.055 1.00 96.19 90 ALA A CA 1
ATOM 646 C C . ALA A 1 90 ? 0.530 1.525 16.818 1.00 96.19 90 ALA A C 1
ATOM 648 O O . ALA A 1 90 ? 1.338 1.471 17.743 1.00 96.19 90 ALA A O 1
ATOM 649 N N . SER A 1 91 ? 0.835 1.049 15.604 1.00 96.44 91 SER A N 1
ATOM 650 C CA . SER A 1 91 ? 2.141 0.447 15.311 1.00 96.44 91 SER A CA 1
ATOM 651 C C . SER A 1 91 ? 2.570 0.563 13.847 1.00 96.44 91 SER A C 1
ATOM 653 O O . SER A 1 91 ? 1.757 0.687 12.929 1.00 96.44 91 SER A O 1
ATOM 655 N N . ILE A 1 92 ? 3.887 0.512 13.637 1.00 96.88 92 ILE A N 1
ATOM 656 C CA . ILE A 1 92 ? 4.536 0.546 12.325 1.00 96.88 92 ILE A CA 1
ATOM 657 C C . ILE A 1 92 ? 5.477 -0.655 12.236 1.00 96.88 92 ILE A C 1
ATOM 659 O O . ILE A 1 92 ? 6.344 -0.844 13.090 1.00 96.88 92 ILE A O 1
ATOM 663 N N . GLY A 1 93 ? 5.290 -1.481 11.211 1.00 97.31 93 GLY A N 1
ATOM 664 C CA . GLY A 1 93 ? 6.084 -2.677 10.980 1.00 97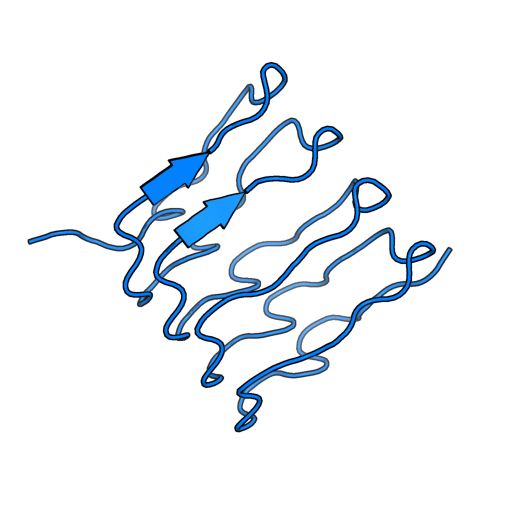.31 93 GLY A CA 1
ATOM 665 C C . GLY A 1 93 ? 7.525 -2.375 10.551 1.00 97.31 93 GLY A C 1
ATOM 666 O O . GLY A 1 93 ? 7.830 -1.289 10.047 1.00 97.31 93 GLY A O 1
ATOM 667 N N . PRO A 1 94 ? 8.436 -3.351 10.696 1.00 96.75 94 PRO A N 1
ATOM 668 C CA . PRO A 1 94 ? 9.819 -3.194 10.270 1.00 96.75 94 PRO A CA 1
ATOM 669 C C . PRO A 1 94 ? 9.897 -2.887 8.772 1.00 96.75 94 PRO A C 1
ATOM 671 O O . PRO A 1 94 ? 9.190 -3.488 7.960 1.00 96.75 94 PRO A O 1
ATOM 674 N N . GLN A 1 95 ? 10.769 -1.941 8.410 1.00 95.06 95 GLN A N 1
ATOM 675 C CA . GLN A 1 95 ? 11.008 -1.516 7.024 1.00 95.06 95 GLN A CA 1
ATOM 676 C C . GLN A 1 95 ? 9.750 -1.032 6.278 1.00 95.06 95 GLN A C 1
ATOM 678 O O . GLN A 1 95 ? 9.767 -0.973 5.054 1.00 95.06 95 GLN A O 1
ATOM 683 N N . ALA A 1 96 ? 8.656 -0.698 6.980 1.00 95.75 96 ALA A N 1
ATOM 684 C CA . ALA A 1 96 ? 7.398 -0.282 6.354 1.00 95.75 96 ALA A CA 1
ATOM 685 C C . ALA A 1 96 ? 7.563 0.908 5.397 1.00 95.75 96 ALA A C 1
ATOM 687 O O . ALA A 1 96 ? 6.857 0.979 4.395 1.00 95.75 96 ALA A O 1
ATOM 688 N N . LEU A 1 97 ? 8.504 1.805 5.694 1.00 93.56 97 LEU A N 1
ATOM 689 C CA . LEU A 1 97 ? 8.834 2.990 4.905 1.00 93.56 97 LEU A CA 1
ATOM 690 C C . LEU A 1 97 ? 10.124 2.762 4.099 1.00 93.56 97 LEU A C 1
ATOM 692 O O . LEU A 1 97 ? 11.002 2.022 4.562 1.00 93.56 97 LEU A O 1
ATOM 696 N N . PRO A 1 98 ? 10.272 3.388 2.916 1.00 88.31 98 PRO A N 1
ATOM 697 C CA . PRO A 1 98 ? 11.501 3.285 2.143 1.00 88.31 98 PRO A CA 1
ATOM 698 C C . PRO A 1 98 ? 12.678 3.901 2.905 1.00 88.31 98 PRO A C 1
ATOM 700 O O . PRO A 1 98 ? 12.524 4.804 3.727 1.00 88.31 98 PRO A O 1
ATOM 703 N N . ARG A 1 99 ? 13.883 3.400 2.625 1.00 77.94 99 ARG A N 1
ATOM 704 C CA . ARG A 1 99 ? 15.112 3.964 3.183 1.00 77.94 99 ARG A CA 1
ATOM 705 C C . ARG A 1 99 ? 15.376 5.299 2.493 1.00 77.94 99 ARG A C 1
ATOM 707 O O . ARG A 1 99 ? 15.736 5.311 1.322 1.00 77.94 99 ARG A O 1
ATOM 714 N N . THR A 1 100 ? 15.212 6.398 3.213 1.00 62.09 100 THR A N 1
ATOM 715 C CA . THR A 1 100 ? 15.678 7.714 2.773 1.00 62.09 100 THR A CA 1
ATOM 716 C C . THR A 1 100 ? 17.173 7.815 3.085 1.00 62.09 100 THR A C 1
ATOM 718 O O . THR A 1 100 ? 17.559 7.673 4.247 1.00 62.09 100 THR A O 1
ATOM 721 N N . THR A 1 101 ? 18.014 7.969 2.061 1.00 49.56 101 THR A N 1
ATOM 722 C CA . THR A 1 101 ? 19.424 8.382 2.212 1.00 49.56 101 THR A CA 1
ATOM 723 C C . THR A 1 101 ? 19.534 9.876 2.427 1.00 49.56 101 THR A C 1
ATOM 725 O O . THR A 1 101 ? 18.730 10.591 1.789 1.00 49.56 101 THR A O 1
#

Radius of gyration: 12.26 Å; chains: 1; bounding box: 36×25×32 Å

Sequence (10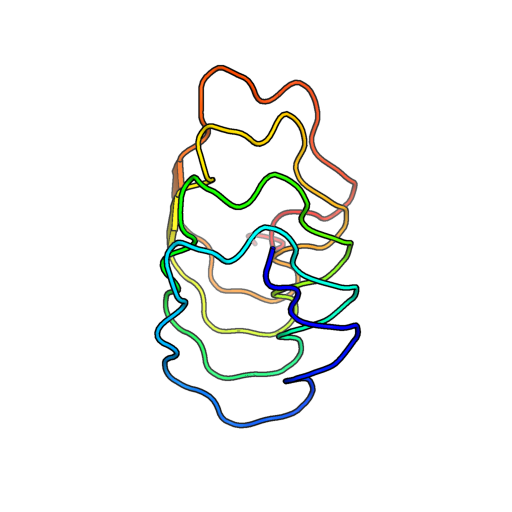1 aa):
MLVIAEEAFRDNSLSSISLPNSLSTLGLRAFVSNNLGSIDIPDSVTTIAVQVFTGNNISSFTLPSGLSHIPAAMFGSNALTSLTLPAGIASIGPQALPRTT

Organism: NCBI:txid570281

Secondary structure (DSSP, 8-state):
-EEE-TTTTTT---S--PPPTTEEEE-TTTT-S---S-----TT--EE-TTTT-SS---EEE--TT-SEEPTTTTTT----EEEPPTT--EE-TT-S----